Protein AF-A0A2M7PVL2-F1 (afdb_monomer_lite)

Secondary structure (DSSP, 8-state):
---HHHHHHHHHHSPPPHHHHHHHHHHHHH-HHHHHHHHHHHHHHHHHHT--PPPPTTHHHHHHHHHHHHH--HHHHHHHHHHHHHHHHHHHHHHHHHHHHHS---HHHHTT-TT----THHHHTT-

Radius of gyration: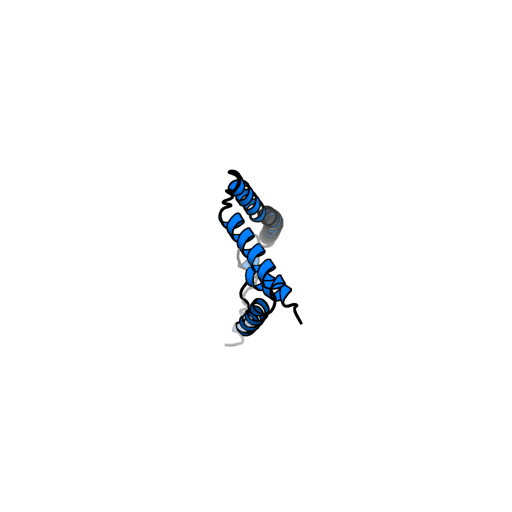 40.02 Å; chains: 1; bounding box: 92×28×89 Å

pLDDT: mean 80.61, std 11.67, range [48.47, 95.19]

Structure (mmCIF, N/CA/C/O backbone):
data_AF-A0A2M7PVL2-F1
#
_entry.id   AF-A0A2M7PVL2-F1
#
loop_
_atom_site.group_PDB
_atom_site.id
_atom_site.type_symbol
_atom_site.label_atom_id
_atom_site.label_alt_id
_atom_site.label_comp_id
_atom_site.label_asym_id
_atom_site.label_entity_id
_atom_site.label_seq_id
_atom_site.pdbx_PDB_ins_code
_atom_site.Cartn_x
_atom_site.Cartn_y
_atom_site.Cartn_z
_atom_site.occupancy
_atom_site.B_iso_or_equiv
_atom_site.auth_seq_id
_atom_site.auth_comp_id
_atom_site.auth_asym_id
_atom_site.auth_atom_id
_atom_site.pdbx_PDB_model_num
ATOM 1 N N . MET A 1 1 ? 4.824 5.075 35.232 1.00 51.47 1 MET A N 1
ATOM 2 C CA . MET A 1 1 ? 3.967 3.982 35.727 1.00 51.47 1 MET A CA 1
ATOM 3 C C . MET A 1 1 ? 2.654 4.177 35.020 1.00 51.47 1 MET A C 1
A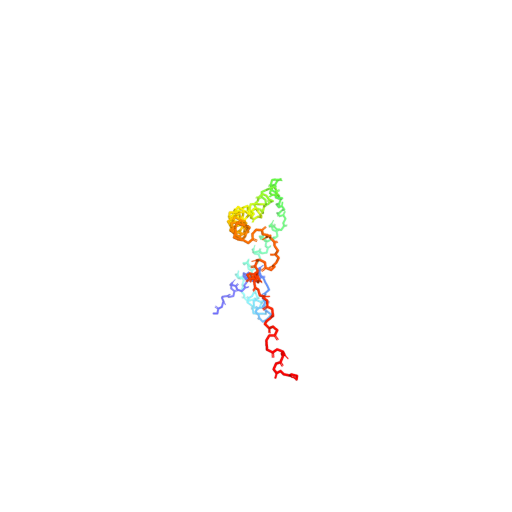TOM 5 O O . MET A 1 1 ? 2.032 5.206 35.261 1.00 51.47 1 MET A O 1
ATOM 9 N N . ASP A 1 2 ? 2.325 3.285 34.093 1.00 60.59 2 ASP A N 1
ATOM 10 C CA . ASP A 1 2 ? 1.064 3.358 33.353 1.00 60.59 2 ASP A CA 1
ATOM 11 C C . ASP A 1 2 ? -0.091 3.302 34.355 1.00 60.59 2 ASP A C 1
ATOM 13 O O . ASP A 1 2 ? -0.037 2.566 35.349 1.00 60.59 2 ASP A O 1
ATOM 17 N N . SER A 1 3 ? -1.115 4.122 34.139 1.00 84.00 3 SER A N 1
ATOM 18 C CA . SER A 1 3 ? -2.305 4.087 34.986 1.00 84.00 3 SER A CA 1
ATOM 19 C C . SER A 1 3 ? -3.015 2.738 34.823 1.00 84.00 3 SER A C 1
ATOM 21 O O . SER A 1 3 ? -3.039 2.169 33.734 1.00 84.00 3 SER A O 1
ATOM 23 N N . ILE A 1 4 ? -3.669 2.228 35.871 1.00 86.06 4 ILE A N 1
ATOM 24 C CA . ILE A 1 4 ? -4.490 1.002 35.778 1.00 86.06 4 ILE A CA 1
ATOM 25 C C . ILE A 1 4 ? -5.550 1.133 34.666 1.00 86.06 4 ILE A C 1
ATOM 27 O O . ILE A 1 4 ? -5.883 0.159 33.992 1.00 86.06 4 ILE A O 1
ATOM 31 N N . LYS A 1 5 ? -6.030 2.357 34.414 1.00 85.75 5 LYS A N 1
ATOM 32 C CA . LYS A 1 5 ? -6.949 2.649 33.310 1.00 85.75 5 LYS A CA 1
ATOM 33 C C . LYS A 1 5 ? -6.295 2.483 31.930 1.00 85.75 5 LYS A C 1
ATOM 35 O O . LYS A 1 5 ? -6.928 1.978 31.011 1.00 85.75 5 LYS A O 1
ATOM 40 N N . GLU A 1 6 ? -5.030 2.868 31.786 1.00 87.81 6 GLU A N 1
ATOM 41 C CA . GLU A 1 6 ? -4.247 2.634 30.563 1.00 87.81 6 GLU A CA 1
ATOM 42 C C . GLU A 1 6 ? -4.020 1.141 30.323 1.00 87.81 6 GLU A C 1
ATOM 44 O O . GLU A 1 6 ? -4.158 0.680 29.192 1.00 87.81 6 GLU A O 1
ATOM 49 N N . LEU A 1 7 ? -3.749 0.374 31.385 1.00 89.19 7 LEU A N 1
ATOM 50 C CA . LEU A 1 7 ? -3.638 -1.084 31.303 1.00 89.19 7 LEU A CA 1
ATOM 51 C C . LEU A 1 7 ? -4.944 -1.731 30.832 1.00 89.19 7 LEU A C 1
ATOM 53 O O . LEU A 1 7 ? -4.902 -2.640 30.002 1.00 89.19 7 LEU A O 1
ATOM 57 N N . LEU A 1 8 ? -6.096 -1.238 31.307 1.00 89.19 8 LEU A N 1
ATOM 58 C CA . LEU A 1 8 ? -7.400 -1.693 30.829 1.00 89.19 8 LEU A CA 1
ATOM 59 C C . LEU A 1 8 ? -7.543 -1.452 29.324 1.00 89.19 8 LEU A C 1
ATOM 61 O O . LEU A 1 8 ? -7.838 -2.398 28.605 1.00 89.19 8 LEU A O 1
ATOM 65 N N . PHE A 1 9 ? -7.288 -0.240 28.823 1.00 89.75 9 PHE A N 1
ATOM 66 C CA . PHE A 1 9 ? -7.397 0.038 27.384 1.00 89.75 9 PHE A CA 1
ATOM 67 C C . PHE A 1 9 ? -6.422 -0.790 26.548 1.00 89.75 9 PHE A C 1
ATOM 69 O O . PHE A 1 9 ? -6.822 -1.402 25.561 1.00 89.75 9 PHE A O 1
ATOM 76 N N . ARG A 1 10 ? -5.169 -0.907 26.993 1.00 90.69 10 ARG A N 1
ATOM 77 C CA . ARG A 1 10 ? -4.155 -1.700 26.294 1.00 90.69 10 ARG A CA 1
ATOM 78 C C . ARG A 1 10 ? -4.528 -3.180 26.193 1.00 90.69 10 ARG A C 1
ATOM 80 O O . ARG A 1 10 ? -4.189 -3.813 25.200 1.00 90.69 10 ARG A O 1
ATOM 87 N N . SER A 1 11 ? -5.271 -3.709 27.170 1.00 89.56 11 SER A N 1
ATOM 88 C CA . SER A 1 11 ? -5.793 -5.083 27.124 1.00 89.56 11 SER A CA 1
ATOM 89 C C . SER A 1 11 ? -6.804 -5.329 25.994 1.00 89.56 11 SER A C 1
ATOM 91 O O . SER A 1 11 ? -7.011 -6.476 25.603 1.00 89.56 11 SER A O 1
ATOM 93 N N . TYR A 1 12 ? -7.419 -4.275 25.440 1.00 87.81 12 TYR A N 1
ATOM 94 C CA . TYR A 1 12 ? -8.304 -4.380 24.275 1.00 87.81 12 TYR A CA 1
ATOM 95 C C . TYR A 1 12 ? -7.555 -4.262 22.942 1.00 87.81 12 TYR A C 1
ATOM 97 O O . TYR A 1 12 ? -8.001 -4.862 21.961 1.00 87.81 12 TYR A O 1
ATOM 105 N N . ASP A 1 13 ? -6.440 -3.527 22.910 1.00 86.56 13 ASP A N 1
ATOM 106 C CA . ASP A 1 13 ? -5.666 -3.255 21.692 1.00 86.56 13 ASP A CA 1
ATOM 107 C C . ASP A 1 13 ? -4.635 -4.350 21.364 1.00 86.56 13 ASP A C 1
ATOM 109 O O . ASP A 1 13 ? -4.212 -4.479 20.214 1.00 86.56 13 ASP A O 1
ATOM 113 N N . GLY A 1 14 ? -4.223 -5.155 22.347 1.00 83.19 14 GLY A N 1
ATOM 114 C CA . GLY A 1 14 ? -3.223 -6.203 22.148 1.00 83.19 14 GLY A CA 1
ATOM 115 C C . GLY A 1 14 ? -2.997 -7.091 23.369 1.00 83.19 14 GLY A C 1
ATOM 116 O O . GLY A 1 14 ? -3.749 -7.064 24.341 1.00 83.19 14 GLY A O 1
ATOM 117 N N . GLU A 1 15 ? -1.946 -7.909 23.310 1.00 83.06 15 GLU A N 1
ATOM 118 C CA . GLU A 1 15 ? -1.571 -8.794 24.414 1.00 83.06 15 GLU A CA 1
ATOM 119 C C . GLU A 1 15 ? -0.895 -8.005 25.546 1.00 83.06 15 GLU A C 1
ATOM 121 O O . GLU A 1 15 ? 0.056 -7.252 25.325 1.00 83.06 15 GLU A O 1
ATOM 126 N N . ILE A 1 16 ? -1.379 -8.197 26.774 1.00 87.94 16 ILE A N 1
ATOM 127 C CA . ILE A 1 16 ? -0.735 -7.713 28.001 1.00 87.94 16 ILE A CA 1
ATOM 128 C C . ILE A 1 16 ? 0.013 -8.860 28.683 1.00 87.94 16 ILE A C 1
ATOM 130 O O . ILE A 1 16 ? -0.361 -10.027 28.552 1.00 87.94 16 ILE A O 1
ATOM 134 N N . SER A 1 17 ? 1.081 -8.548 29.419 1.00 88.81 17 SER A N 1
ATOM 135 C CA . SER A 1 17 ? 1.846 -9.581 30.126 1.00 88.81 17 SER A CA 1
ATOM 136 C C . SER A 1 17 ? 1.027 -10.216 31.259 1.00 88.81 17 SER A C 1
ATOM 138 O O . SER A 1 17 ? 0.151 -9.578 31.843 1.00 88.81 17 SER A O 1
ATOM 140 N N . ALA A 1 18 ? 1.339 -11.464 31.626 1.00 87.06 18 ALA A N 1
ATOM 141 C CA . ALA A 1 18 ? 0.630 -12.173 32.698 1.00 87.06 18 ALA A CA 1
ATOM 142 C C . ALA A 1 18 ? 0.647 -11.404 34.036 1.00 87.06 18 ALA A C 1
ATOM 144 O O . ALA A 1 18 ? -0.367 -11.323 34.721 1.00 87.06 18 ALA A O 1
ATOM 145 N N . SER A 1 19 ? 1.770 -10.758 34.369 1.00 86.31 19 SER A N 1
ATOM 146 C CA . SER A 1 19 ? 1.899 -9.925 35.571 1.00 86.31 19 SER A CA 1
ATOM 147 C C . SER A 1 19 ? 1.016 -8.676 35.553 1.00 86.31 19 SER A C 1
ATOM 149 O O . SER A 1 19 ? 0.538 -8.243 36.599 1.00 86.31 19 SER A O 1
ATOM 151 N N . GLU A 1 20 ? 0.809 -8.076 34.381 1.00 87.25 20 GLU A N 1
ATOM 152 C CA . GLU A 1 20 ? -0.054 -6.901 34.225 1.00 87.25 20 GLU A CA 1
ATOM 153 C C . GLU A 1 20 ? -1.529 -7.290 34.244 1.00 87.25 20 GLU A C 1
ATOM 155 O O . GLU A 1 20 ? -2.342 -6.552 34.796 1.00 87.25 20 GLU A O 1
ATOM 160 N N . ASN A 1 21 ? -1.864 -8.466 33.708 1.00 88.06 21 ASN A N 1
ATOM 161 C CA . ASN A 1 21 ? -3.214 -9.009 33.774 1.00 88.06 21 ASN A CA 1
ATOM 162 C C . ASN A 1 21 ? -3.623 -9.322 35.221 1.00 88.06 21 ASN A C 1
ATOM 164 O O . ASN A 1 21 ? -4.695 -8.909 35.650 1.00 88.06 21 ASN A O 1
ATOM 168 N N . ASP A 1 22 ? -2.736 -9.940 36.007 1.00 89.88 22 ASP A N 1
ATOM 169 C CA . ASP A 1 22 ? -2.967 -10.180 37.438 1.00 89.88 22 ASP A CA 1
ATOM 170 C C . ASP A 1 22 ? -3.166 -8.871 38.220 1.00 89.88 22 ASP A C 1
ATOM 172 O O . ASP A 1 22 ? -3.977 -8.797 39.147 1.00 89.88 22 ASP A O 1
ATOM 176 N N . LEU A 1 23 ? -2.413 -7.822 37.870 1.00 89.56 23 LEU A N 1
ATOM 177 C CA . LEU A 1 23 ? -2.546 -6.501 38.484 1.00 89.56 23 LEU A CA 1
ATOM 178 C C . LEU A 1 23 ? -3.886 -5.858 38.114 1.00 89.56 23 LEU A C 1
ATOM 180 O O . LEU A 1 23 ? -4.586 -5.353 38.994 1.00 89.56 23 LEU A O 1
ATOM 184 N N . LEU A 1 24 ? -4.260 -5.914 36.835 1.00 88.94 24 LEU A N 1
ATOM 185 C CA . LEU A 1 24 ? -5.532 -5.408 36.333 1.00 88.94 24 LEU A CA 1
ATOM 186 C C . LEU A 1 24 ? -6.716 -6.150 36.965 1.00 88.94 24 LEU A C 1
ATOM 188 O O . LEU A 1 24 ? -7.682 -5.512 37.370 1.00 88.94 24 LEU A O 1
ATOM 192 N N . GLU A 1 25 ? -6.639 -7.471 37.119 1.00 89.56 25 GLU A N 1
ATOM 193 C CA . GLU A 1 25 ? -7.700 -8.272 37.731 1.00 89.56 25 GLU A CA 1
ATOM 194 C C . GLU A 1 25 ? -7.881 -7.940 39.217 1.00 89.56 25 GLU A C 1
ATOM 196 O O . GLU A 1 25 ? -9.005 -7.718 39.670 1.00 89.56 25 GLU A O 1
ATOM 201 N N . LYS A 1 26 ? -6.785 -7.790 39.967 1.00 90.38 26 LYS A N 1
ATOM 202 C CA . LYS A 1 26 ? -6.837 -7.322 41.364 1.00 90.38 26 LYS A CA 1
ATOM 203 C C . LYS A 1 26 ? -7.426 -5.916 41.481 1.00 90.38 26 LYS A C 1
ATOM 205 O O . LYS A 1 26 ? -8.178 -5.632 42.416 1.00 90.38 26 LYS A O 1
ATOM 210 N N . ALA A 1 27 ? -7.111 -5.036 40.536 1.00 87.81 27 ALA A N 1
ATOM 211 C CA . ALA A 1 27 ? -7.671 -3.692 40.512 1.00 87.81 27 ALA A CA 1
ATOM 212 C C . ALA A 1 27 ? -9.169 -3.699 40.166 1.00 87.81 27 ALA A C 1
ATOM 214 O O . ALA A 1 27 ? -9.953 -3.030 40.828 1.00 87.81 27 ALA A O 1
ATOM 215 N N . LEU A 1 28 ? -9.592 -4.524 39.206 1.00 89.69 28 LEU A N 1
ATOM 216 C CA . LEU A 1 28 ? -11.002 -4.701 38.840 1.00 89.69 28 LEU A CA 1
ATOM 217 C C . LEU A 1 28 ? -11.846 -5.299 39.973 1.00 89.69 28 LEU A C 1
ATOM 219 O O . LEU A 1 28 ? -13.037 -5.017 40.054 1.00 89.69 28 LEU A O 1
ATOM 223 N N . GLN A 1 29 ? -11.253 -6.117 40.847 1.00 90.50 29 GLN A N 1
ATOM 224 C CA . GLN A 1 29 ? -11.938 -6.665 42.024 1.00 90.50 29 GLN A CA 1
ATOM 225 C C . GLN A 1 29 ? -12.137 -5.637 43.144 1.00 90.50 29 GLN A C 1
ATOM 227 O O . GLN A 1 29 ? -13.047 -5.789 43.957 1.00 90.50 29 GLN A O 1
ATOM 232 N N . SER A 1 30 ? -11.278 -4.619 43.218 1.00 88.75 30 SER A N 1
ATOM 233 C CA . SER A 1 30 ? -11.292 -3.623 44.295 1.00 88.75 30 SER A CA 1
ATOM 234 C C . SER A 1 30 ? -11.957 -2.301 43.903 1.00 88.75 30 SER A C 1
ATOM 236 O O . SER A 1 30 ? -12.434 -1.589 44.786 1.00 88.75 30 SER A O 1
ATOM 238 N N . ASP A 1 31 ? -12.039 -1.989 42.607 1.00 90.44 31 ASP A N 1
ATOM 239 C CA . ASP A 1 31 ? -12.577 -0.730 42.093 1.00 90.44 31 ASP A CA 1
ATOM 240 C C . ASP A 1 31 ? -13.852 -0.934 41.253 1.00 90.44 31 ASP A C 1
ATOM 242 O O . ASP A 1 31 ? -13.826 -1.389 40.106 1.00 90.44 31 ASP A O 1
ATOM 246 N N . VAL A 1 32 ? -14.987 -0.526 41.829 1.00 88.50 32 VAL A N 1
ATOM 247 C CA . VAL A 1 32 ? -16.311 -0.578 41.187 1.00 88.50 32 VAL A CA 1
ATOM 248 C C . VAL A 1 32 ? -16.390 0.340 39.962 1.00 88.50 32 VAL A C 1
ATOM 250 O O . VAL A 1 32 ? -17.066 0.001 38.990 1.00 88.50 32 VAL A O 1
ATOM 253 N N . VAL A 1 33 ? -15.695 1.482 39.969 1.00 88.56 33 VAL A N 1
ATOM 254 C CA . VAL A 1 33 ? -15.688 2.432 38.844 1.00 88.56 33 VAL A CA 1
ATOM 255 C C . VAL A 1 33 ? -14.960 1.815 37.653 1.00 88.56 33 VAL A C 1
ATOM 257 O O . VAL A 1 33 ? -15.446 1.873 36.524 1.00 88.56 33 VAL A O 1
ATOM 260 N N . LEU A 1 34 ? -13.827 1.158 37.904 1.00 88.62 34 LEU A N 1
ATOM 261 C CA . LEU A 1 34 ? -13.062 0.468 36.866 1.00 88.62 34 LEU A CA 1
ATOM 262 C C . LEU A 1 34 ? -13.836 -0.726 36.283 1.00 88.62 34 LEU A C 1
ATOM 264 O O . LEU A 1 34 ? -13.796 -0.968 35.077 1.00 88.62 34 LEU A O 1
ATOM 268 N N . GLN A 1 35 ? -14.584 -1.446 37.122 1.00 90.69 35 GLN A N 1
ATOM 269 C CA . GLN A 1 35 ? -15.450 -2.536 36.680 1.00 90.69 35 GLN A CA 1
ATOM 270 C C . GLN A 1 35 ? -16.599 -2.038 35.790 1.00 90.69 35 GLN A C 1
ATOM 272 O O . GLN A 1 35 ? -16.904 -2.660 34.773 1.00 90.69 35 GLN A O 1
ATOM 277 N N . GLN A 1 36 ? -17.219 -0.909 36.144 1.00 90.25 36 GLN A N 1
ATOM 278 C CA . GLN A 1 36 ? -18.249 -0.273 35.319 1.00 90.25 36 GLN A CA 1
ATOM 279 C C . GLN A 1 36 ? -17.699 0.158 33.957 1.00 90.25 36 GLN A C 1
ATOM 281 O O . GLN A 1 36 ? -18.335 -0.112 32.941 1.00 90.25 36 GLN A O 1
ATOM 286 N N . GLU A 1 37 ? -16.503 0.750 33.923 1.00 89.06 37 GLU A N 1
ATOM 287 C CA . GLU A 1 37 ? -15.840 1.135 32.673 1.00 89.06 37 GLU A CA 1
ATOM 288 C C . GLU A 1 37 ? -15.574 -0.086 31.782 1.00 89.06 37 GLU A C 1
ATOM 290 O O . GLU A 1 37 ? -15.907 -0.077 30.598 1.00 89.06 37 GLU A O 1
ATOM 295 N N . LYS A 1 38 ? -15.039 -1.174 32.353 1.00 91.69 38 LYS A N 1
ATOM 296 C CA . LYS A 1 38 ? -14.828 -2.433 31.624 1.00 91.69 38 LYS A CA 1
ATOM 297 C C . LYS A 1 38 ? -16.132 -2.960 31.024 1.00 91.69 38 LYS A C 1
ATOM 299 O O . LYS A 1 38 ? -16.177 -3.290 29.843 1.00 91.69 38 LYS A O 1
ATOM 304 N N . ASN A 1 39 ? -17.199 -3.001 31.820 1.00 92.94 39 ASN A N 1
ATOM 305 C CA . ASN A 1 39 ? -18.502 -3.469 31.353 1.00 92.94 39 ASN A CA 1
ATOM 306 C C . ASN A 1 39 ? -19.032 -2.600 30.203 1.00 92.94 39 ASN A C 1
ATOM 308 O O . ASN A 1 39 ? -19.544 -3.133 29.222 1.00 92.94 39 ASN A O 1
ATOM 312 N N . HIS A 1 40 ? -18.861 -1.279 30.290 1.00 92.25 40 HIS A N 1
ATOM 313 C CA . HIS A 1 40 ? -19.259 -0.356 29.232 1.00 92.25 40 HIS A CA 1
ATOM 314 C C . HIS A 1 40 ? -18.486 -0.598 27.923 1.00 92.25 40 HIS A C 1
ATOM 316 O O . HIS A 1 40 ? -19.084 -0.654 26.846 1.00 92.25 40 HIS A O 1
ATOM 322 N N . LEU A 1 41 ? -17.167 -0.803 28.003 1.00 91.25 41 LEU A N 1
ATOM 323 C CA . LEU A 1 41 ? -16.334 -1.144 26.845 1.00 91.25 41 LEU A CA 1
ATOM 324 C C . LEU A 1 41 ? -16.743 -2.486 26.223 1.00 91.25 41 LEU A C 1
ATOM 326 O O . LEU A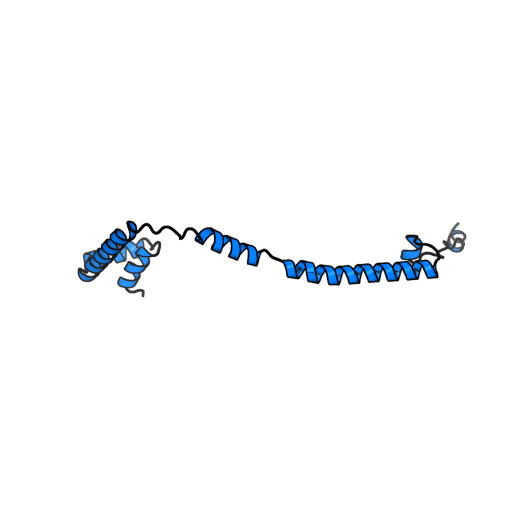 1 41 ? -16.848 -2.597 24.999 1.00 91.25 41 LEU A O 1
ATOM 330 N N . ASP A 1 42 ? -17.027 -3.490 27.052 1.00 92.25 42 ASP A N 1
ATOM 331 C CA . ASP A 1 42 ? -17.485 -4.805 26.599 1.00 92.25 42 ASP A CA 1
ATOM 332 C C . ASP A 1 42 ? -18.851 -4.732 25.901 1.00 92.25 42 ASP A C 1
ATOM 334 O O . ASP A 1 42 ? -19.074 -5.406 24.891 1.00 92.25 42 ASP A O 1
ATOM 338 N N . GLU A 1 43 ? -19.768 -3.901 26.397 1.00 92.25 43 GLU A N 1
ATOM 339 C CA . GLU A 1 43 ? -21.061 -3.649 25.756 1.00 92.25 43 GLU A CA 1
ATOM 340 C C . GLU A 1 43 ? -20.901 -2.976 24.392 1.00 92.25 43 GLU A C 1
ATOM 342 O O . GLU A 1 43 ? -21.466 -3.461 23.408 1.00 92.25 43 GLU A O 1
ATOM 347 N N . MET A 1 44 ? -20.085 -1.922 24.294 1.00 88.88 44 MET A N 1
ATOM 348 C CA . MET A 1 44 ? -19.800 -1.270 23.011 1.00 88.88 44 MET A CA 1
ATOM 349 C C . MET A 1 44 ? -19.169 -2.241 22.013 1.00 88.88 44 MET A C 1
ATOM 351 O O . MET A 1 44 ? -19.564 -2.281 20.847 1.00 88.88 44 MET A O 1
ATOM 355 N N . ARG A 1 45 ? -18.232 -3.084 22.461 1.00 88.38 45 ARG A N 1
ATOM 356 C CA . ARG A 1 45 ? -17.599 -4.089 21.601 1.00 88.38 45 ARG A CA 1
ATOM 357 C C . ARG A 1 45 ? -18.607 -5.105 21.073 1.00 88.38 45 ARG A C 1
ATOM 359 O O . ARG A 1 45 ? -18.541 -5.451 19.899 1.00 88.38 45 ARG A O 1
ATOM 366 N N . LYS A 1 46 ? -19.558 -5.551 21.899 1.00 88.62 46 LYS A N 1
ATOM 367 C CA . LYS A 1 46 ? -20.652 -6.445 21.471 1.00 88.62 46 LYS A CA 1
ATOM 368 C C . LYS A 1 46 ? -21.603 -5.775 20.480 1.00 88.62 46 LYS A C 1
ATOM 370 O O . LYS A 1 46 ? -22.101 -6.425 19.566 1.00 88.62 46 LYS A O 1
ATOM 375 N N . GLN A 1 47 ? -21.874 -4.484 20.650 1.00 87.38 47 GLN A N 1
ATOM 376 C CA . GLN A 1 47 ? -22.698 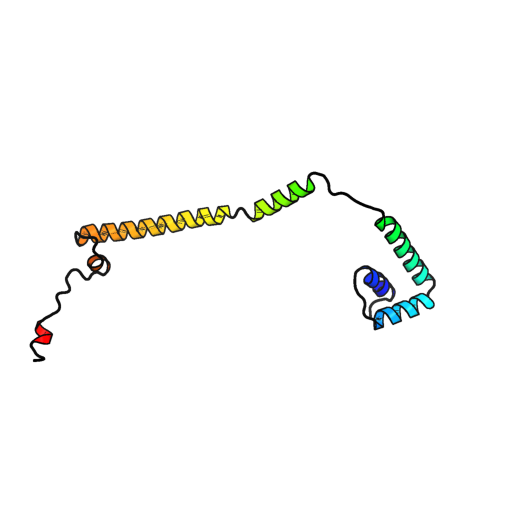-3.734 19.701 1.00 87.38 47 GLN A CA 1
ATOM 377 C C . GLN A 1 47 ? -21.994 -3.602 18.345 1.00 87.38 47 GLN A C 1
ATOM 379 O O . GLN A 1 47 ? -22.609 -3.834 17.305 1.00 87.38 47 GLN A O 1
ATOM 384 N N . LEU A 1 48 ? -20.693 -3.306 18.358 1.00 85.50 48 LEU A N 1
ATOM 385 C CA . LEU A 1 48 ? -19.872 -3.178 17.156 1.00 85.50 48 LEU A CA 1
ATOM 386 C C . LEU A 1 48 ? -19.528 -4.525 16.509 1.00 85.50 48 LEU A C 1
ATOM 388 O O . LEU A 1 48 ? -19.347 -4.572 15.299 1.00 85.50 48 LEU A O 1
ATOM 392 N N . SER A 1 49 ? -19.475 -5.634 17.253 1.00 82.31 49 SER A N 1
ATOM 393 C CA . SER A 1 49 ? -19.179 -6.953 16.668 1.00 82.31 49 SER A CA 1
ATOM 394 C C . SER A 1 49 ? -20.256 -7.423 15.693 1.00 82.31 49 SER A C 1
ATOM 396 O O . SER A 1 49 ? -19.972 -8.215 14.802 1.00 82.31 49 SER A O 1
ATOM 398 N N . ASN A 1 50 ? -21.483 -6.924 15.849 1.00 74.31 50 ASN A N 1
ATOM 399 C CA . ASN A 1 50 ? -22.594 -7.200 14.939 1.00 74.31 50 ASN A CA 1
ATOM 400 C C . ASN A 1 50 ? -22.643 -6.223 13.754 1.00 74.31 50 ASN A C 1
ATOM 402 O O . ASN A 1 50 ? -23.500 -6.350 12.880 1.00 74.31 50 ASN A O 1
ATOM 406 N N . TYR A 1 51 ? -21.750 -5.233 13.723 1.00 76.00 51 TYR A N 1
ATOM 407 C CA . TYR A 1 51 ? -21.663 -4.259 12.651 1.00 76.00 51 TYR A CA 1
ATOM 408 C C . TYR A 1 51 ? -20.804 -4.823 11.518 1.00 76.00 51 TYR A C 1
ATOM 410 O O . TYR A 1 51 ? -19.578 -4.724 11.514 1.00 76.00 51 TYR A O 1
ATOM 418 N N . GLN A 1 52 ? -21.467 -5.452 10.551 1.00 67.00 52 GLN A N 1
ATOM 419 C CA . GLN A 1 52 ? -20.827 -6.005 9.365 1.00 67.00 52 GLN A CA 1
ATOM 420 C C . GLN A 1 52 ? -20.879 -4.959 8.247 1.00 67.00 52 GLN A C 1
ATOM 422 O O . GLN A 1 52 ? -21.899 -4.789 7.583 1.00 67.00 52 GLN A O 1
ATOM 427 N N . THR A 1 53 ? -19.799 -4.195 8.079 1.00 71.56 53 THR A N 1
ATOM 428 C CA . THR A 1 53 ? -19.673 -3.266 6.949 1.00 71.56 53 THR A CA 1
ATOM 429 C C . THR A 1 53 ? -19.111 -3.987 5.745 1.00 71.56 53 THR A C 1
ATOM 431 O O . THR A 1 53 ? -17.962 -4.429 5.776 1.00 71.56 53 THR A O 1
ATOM 434 N N . ASP A 1 54 ? -19.883 -4.023 4.668 1.00 79.75 54 ASP A N 1
ATOM 435 C CA . ASP A 1 54 ? -19.347 -4.353 3.358 1.00 79.75 54 ASP A CA 1
ATOM 436 C C . ASP A 1 54 ? -18.586 -3.160 2.778 1.00 79.75 54 ASP A C 1
ATOM 438 O O . ASP A 1 54 ? -18.963 -1.993 2.933 1.00 79.75 54 ASP A O 1
ATOM 442 N N . PHE A 1 55 ? -17.491 -3.460 2.084 1.00 84.00 55 PHE A N 1
ATOM 443 C CA . PHE A 1 55 ? -16.826 -2.464 1.260 1.00 84.00 55 PHE A CA 1
ATOM 444 C C . PHE A 1 55 ? -17.751 -2.037 0.118 1.00 84.00 55 PHE A C 1
ATOM 446 O O . PHE A 1 55 ? -18.556 -2.822 -0.385 1.00 84.00 55 PHE A O 1
ATOM 453 N N . SER A 1 56 ? -17.615 -0.787 -0.333 1.00 83.31 56 SER A N 1
ATOM 454 C CA . SER A 1 56 ? -18.330 -0.356 -1.532 1.00 83.31 56 SER A CA 1
ATOM 455 C C . SER A 1 56 ? -17.926 -1.223 -2.725 1.00 83.31 56 SER A C 1
ATOM 457 O O . SER A 1 56 ? -16.778 -1.661 -2.829 1.00 83.31 56 SER A O 1
ATOM 459 N N . THR A 1 57 ? -18.852 -1.439 -3.659 1.00 82.38 57 THR A N 1
ATOM 460 C CA . THR A 1 57 ? -18.631 -2.266 -4.859 1.00 82.38 57 THR A CA 1
ATOM 461 C C . THR A 1 57 ? -17.392 -1.834 -5.661 1.00 82.38 57 THR A C 1
ATOM 463 O O . THR A 1 57 ? -16.735 -2.659 -6.288 1.00 82.38 57 THR A O 1
ATOM 466 N N . ASP A 1 58 ? -17.017 -0.554 -5.576 1.00 87.19 58 ASP A N 1
ATOM 467 C CA . ASP A 1 58 ? -15.860 0.032 -6.262 1.00 87.19 58 ASP A CA 1
ATOM 468 C C . ASP A 1 58 ? -14.546 0.003 -5.470 1.00 87.19 58 ASP A C 1
ATOM 470 O O . ASP A 1 58 ? -13.513 0.452 -5.977 1.00 87.19 58 ASP A O 1
ATOM 474 N N . PHE A 1 59 ? -14.542 -0.484 -4.230 1.00 88.31 59 PHE A N 1
ATOM 475 C CA . PHE A 1 59 ? -13.343 -0.506 -3.395 1.00 88.31 59 PHE A CA 1
ATOM 476 C C . PHE A 1 59 ? -12.200 -1.267 -4.073 1.00 88.31 59 PHE A C 1
ATOM 478 O O . PHE A 1 59 ? -11.097 -0.734 -4.203 1.00 88.31 59 PHE A O 1
ATOM 485 N N . SER A 1 60 ? -12.486 -2.455 -4.608 1.00 86.19 60 SER A N 1
ATOM 486 C CA . SER A 1 60 ? -11.504 -3.276 -5.324 1.00 86.19 60 SER A CA 1
ATOM 487 C C . SER A 1 60 ? -10.911 -2.543 -6.529 1.00 86.19 60 SER A C 1
ATOM 489 O O . SER A 1 60 ? -9.694 -2.523 -6.704 1.00 86.19 60 SER A O 1
ATOM 491 N N . ASN A 1 61 ? -11.744 -1.844 -7.305 1.00 85.62 61 ASN A N 1
ATOM 492 C CA . ASN A 1 61 ? -11.297 -1.059 -8.459 1.00 85.62 61 ASN A CA 1
ATOM 493 C C . ASN A 1 61 ? -10.382 0.105 -8.038 1.00 85.62 61 ASN A C 1
ATOM 495 O O . ASN A 1 61 ? -9.368 0.391 -8.682 1.00 85.62 61 ASN A O 1
ATOM 499 N N . ARG A 1 62 ? -10.697 0.770 -6.921 1.00 88.00 62 ARG A N 1
ATOM 500 C CA . ARG A 1 62 ? -9.871 1.854 -6.361 1.00 88.00 62 ARG A CA 1
ATOM 501 C C . ARG A 1 62 ? -8.536 1.344 -5.822 1.00 88.00 62 ARG A C 1
ATOM 503 O O . ARG A 1 62 ? -7.529 2.025 -5.986 1.00 88.00 62 ARG A O 1
ATOM 510 N N . VAL A 1 63 ? -8.508 0.159 -5.217 1.00 88.00 63 VAL A N 1
ATOM 511 C CA . VAL A 1 63 ? -7.269 -0.463 -4.726 1.00 88.00 63 VAL A CA 1
ATOM 512 C C . VAL A 1 63 ? -6.375 -0.872 -5.895 1.00 88.00 63 VAL A C 1
ATOM 514 O O . VAL A 1 63 ? -5.218 -0.459 -5.937 1.00 88.00 63 VAL A O 1
ATOM 517 N N . ILE A 1 64 ? -6.920 -1.594 -6.879 1.00 85.75 64 ILE A N 1
ATOM 518 C CA . ILE A 1 64 ? -6.173 -2.042 -8.064 1.00 85.75 64 ILE A CA 1
ATOM 519 C C . ILE A 1 64 ? -5.609 -0.845 -8.829 1.00 85.75 64 ILE A C 1
ATOM 521 O O . ILE A 1 64 ? -4.412 -0.795 -9.089 1.00 85.75 64 ILE A O 1
ATOM 525 N N . SER A 1 65 ? -6.429 0.173 -9.110 1.00 83.38 65 SER A N 1
ATOM 526 C CA . SER A 1 65 ? -5.959 1.368 -9.826 1.00 83.38 65 SER A CA 1
ATOM 527 C C . SER A 1 65 ? -4.870 2.141 -9.077 1.00 83.38 65 SER A C 1
ATOM 529 O O . SER A 1 65 ? -4.035 2.794 -9.706 1.00 83.38 65 SER A O 1
ATOM 531 N N . LYS A 1 66 ? -4.852 2.083 -7.739 1.00 80.69 66 LYS A N 1
ATOM 532 C CA . LYS A 1 66 ? -3.797 2.699 -6.932 1.00 80.69 66 LYS A CA 1
ATOM 533 C C . LYS A 1 66 ? -2.505 1.886 -6.987 1.00 80.69 66 LYS A C 1
ATOM 535 O O . LYS A 1 66 ? -1.449 2.492 -7.120 1.00 80.69 66 LYS A O 1
ATOM 540 N N . ILE A 1 67 ? -2.585 0.555 -6.949 1.00 80.81 67 ILE A N 1
ATOM 541 C CA . ILE A 1 67 ? -1.430 -0.347 -7.106 1.00 80.81 67 ILE A CA 1
ATOM 542 C C . ILE A 1 67 ? -0.822 -0.207 -8.508 1.00 80.81 67 ILE A C 1
ATOM 544 O O . ILE A 1 67 ? 0.387 -0.024 -8.623 1.00 80.81 67 ILE A O 1
ATOM 548 N N . ASP A 1 68 ? -1.651 -0.174 -9.554 1.00 75.31 68 ASP A N 1
ATOM 549 C CA . ASP A 1 68 ? -1.207 -0.020 -10.947 1.00 75.31 68 ASP A CA 1
ATOM 550 C C . ASP A 1 68 ? -0.448 1.290 -11.200 1.00 75.31 68 ASP A C 1
ATOM 552 O O . ASP A 1 68 ? 0.473 1.351 -12.015 1.00 75.31 68 ASP A O 1
ATOM 556 N N . ARG A 1 69 ? -0.797 2.370 -10.489 1.00 67.38 69 ARG A N 1
ATOM 557 C CA . ARG A 1 69 ? -0.040 3.629 -10.572 1.00 67.38 69 ARG A CA 1
ATOM 558 C C . ARG A 1 69 ? 1.360 3.523 -9.976 1.00 67.38 69 ARG A C 1
ATOM 560 O O . ARG A 1 69 ? 2.239 4.242 -10.431 1.00 67.38 69 ARG A O 1
ATOM 567 N N . PHE A 1 70 ? 1.571 2.664 -8.982 1.00 60.91 70 PHE A N 1
ATOM 568 C CA . PHE A 1 70 ? 2.895 2.444 -8.395 1.00 60.91 70 PHE A CA 1
ATOM 569 C C . PHE A 1 70 ? 3.758 1.491 -9.229 1.00 60.91 70 PHE A C 1
ATOM 571 O O . PHE A 1 70 ? 4.981 1.564 -9.152 1.00 60.91 70 PHE A O 1
ATOM 578 N N . THR A 1 71 ? 3.149 0.620 -10.036 1.00 61.53 71 THR A N 1
ATOM 579 C CA . THR A 1 71 ? 3.864 -0.343 -10.889 1.00 61.53 71 THR A CA 1
ATOM 580 C C . THR A 1 71 ? 4.170 0.183 -12.288 1.00 61.53 71 THR A C 1
ATOM 582 O O . THR A 1 71 ? 5.034 -0.383 -12.960 1.00 61.53 71 THR A O 1
ATOM 585 N N . LYS A 1 72 ? 3.539 1.280 -12.732 1.00 60.75 72 LYS A N 1
ATOM 586 C CA . LYS A 1 72 ? 3.925 1.986 -13.964 1.00 60.75 72 LYS A CA 1
ATOM 587 C C . LYS A 1 72 ? 5.267 2.698 -13.800 1.00 60.75 72 LYS A C 1
ATOM 589 O O . LYS A 1 72 ? 5.362 3.898 -13.572 1.00 60.75 72 LYS A O 1
ATOM 594 N N . GLN A 1 73 ? 6.315 1.909 -13.968 1.00 59.34 73 GLN A N 1
ATOM 595 C CA . GLN A 1 73 ? 7.7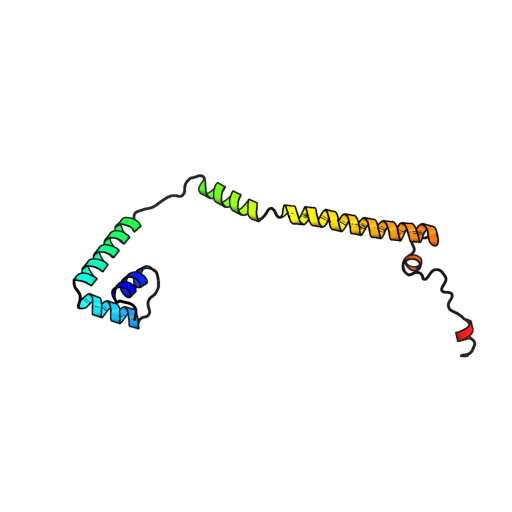26 2.272 -14.021 1.00 59.34 73 GLN A CA 1
ATOM 596 C C . GLN A 1 73 ? 8.114 2.892 -15.386 1.00 59.34 73 GLN A C 1
ATOM 598 O O . GLN A 1 73 ? 9.216 2.665 -15.888 1.00 59.34 73 GLN A O 1
ATOM 603 N N . ASP A 1 74 ? 7.205 3.641 -16.020 1.00 63.09 74 ASP A N 1
ATOM 604 C CA . ASP A 1 74 ? 7.371 4.141 -17.395 1.00 63.09 74 ASP A CA 1
ATOM 605 C C . ASP A 1 74 ? 8.541 5.143 -17.517 1.00 63.09 74 ASP A C 1
ATOM 607 O O . ASP A 1 74 ? 9.234 5.177 -18.539 1.00 63.09 74 ASP A O 1
ATOM 611 N N . ASP A 1 75 ? 8.849 5.876 -16.443 1.00 65.56 75 ASP A N 1
ATOM 612 C CA . ASP A 1 75 ? 9.943 6.857 -16.416 1.00 65.56 75 ASP A CA 1
ATOM 613 C C . ASP A 1 75 ? 11.331 6.209 -16.555 1.00 65.56 75 ASP A C 1
ATOM 615 O O . ASP A 1 75 ? 12.218 6.756 -17.218 1.00 65.56 75 ASP A O 1
ATOM 619 N N . PHE A 1 76 ? 11.528 5.009 -15.995 1.00 70.81 76 PHE A N 1
ATOM 620 C CA . PHE A 1 76 ? 12.816 4.314 -16.074 1.00 70.81 76 PHE A CA 1
ATOM 621 C C . PHE A 1 76 ? 13.111 3.843 -17.500 1.00 70.81 76 PHE A C 1
ATOM 623 O O . PHE A 1 76 ? 14.227 4.002 -17.994 1.00 70.81 76 PHE A O 1
ATOM 630 N N . VAL A 1 77 ? 12.100 3.316 -18.196 1.00 75.62 77 VAL A N 1
ATOM 631 C CA . VAL A 1 77 ? 12.240 2.843 -19.580 1.00 75.62 77 VAL A CA 1
ATOM 632 C C . VAL A 1 77 ? 12.550 4.006 -20.525 1.00 75.62 77 VAL A C 1
ATOM 634 O O . VAL A 1 77 ? 13.342 3.849 -21.456 1.00 75.62 77 VAL A O 1
ATOM 637 N N . MET A 1 78 ? 11.966 5.182 -20.290 1.00 73.12 78 MET A N 1
ATOM 638 C CA . MET A 1 78 ? 12.200 6.364 -21.121 1.00 73.12 78 MET A CA 1
ATOM 639 C C . MET A 1 78 ? 13.613 6.939 -20.932 1.00 73.12 78 MET A C 1
ATOM 641 O O . MET A 1 78 ? 14.298 7.208 -21.921 1.00 73.12 78 MET A O 1
ATOM 645 N N . LEU A 1 79 ? 14.086 7.046 -19.686 1.00 75.56 79 LEU A N 1
ATOM 646 C CA . LEU A 1 79 ? 15.460 7.461 -19.373 1.00 75.56 79 LEU A CA 1
ATOM 647 C C . LEU A 1 79 ? 16.491 6.451 -19.892 1.00 75.56 79 LEU A C 1
ATOM 649 O O . LEU A 1 79 ? 17.489 6.835 -20.506 1.00 75.56 79 LEU A O 1
ATOM 653 N N . PHE A 1 80 ? 16.222 5.155 -19.722 1.00 82.00 80 PHE A N 1
ATOM 654 C CA . PHE A 1 80 ? 17.085 4.089 -20.222 1.00 82.00 80 PHE A CA 1
ATOM 655 C C . PHE A 1 80 ? 17.211 4.123 -21.748 1.00 82.00 80 PHE A C 1
ATOM 657 O O . PHE A 1 80 ? 18.318 4.007 -22.267 1.00 82.00 80 PHE A O 1
ATOM 664 N N . LYS A 1 81 ? 16.111 4.350 -22.479 1.00 84.88 81 LYS A N 1
ATOM 665 C CA . LYS A 1 81 ? 16.142 4.486 -23.945 1.00 84.88 81 LYS A CA 1
ATOM 666 C C . LYS A 1 81 ? 17.057 5.620 -24.403 1.00 84.88 81 LYS A C 1
ATOM 668 O O . LYS A 1 81 ? 17.818 5.417 -25.343 1.00 84.88 81 LYS A O 1
ATOM 673 N N . ALA A 1 82 ? 17.013 6.781 -23.749 1.00 81.81 82 ALA A N 1
ATOM 674 C CA . ALA A 1 82 ? 17.866 7.915 -24.109 1.00 81.81 82 ALA A CA 1
ATOM 675 C C . ALA A 1 82 ? 19.361 7.601 -23.908 1.00 81.81 82 ALA A C 1
ATOM 677 O O . ALA A 1 82 ? 20.180 7.877 -24.786 1.00 81.81 82 ALA A O 1
ATOM 678 N N . ILE A 1 83 ? 19.708 6.960 -22.788 1.00 86.44 83 ILE A N 1
ATOM 679 C CA . ILE A 1 83 ? 21.089 6.570 -22.469 1.00 86.44 83 ILE A CA 1
ATOM 680 C C . ILE A 1 83 ? 21.575 5.459 -23.412 1.00 86.44 83 ILE A C 1
ATOM 682 O O . ILE A 1 83 ? 22.669 5.551 -23.970 1.00 86.44 83 ILE A O 1
ATOM 686 N N . ALA A 1 84 ? 20.750 4.438 -23.648 1.00 90.56 84 ALA A N 1
ATOM 687 C CA . ALA A 1 84 ? 21.074 3.334 -24.546 1.00 90.56 84 ALA A CA 1
ATOM 688 C C . ALA A 1 84 ? 21.295 3.816 -25.989 1.00 90.56 84 ALA A C 1
ATOM 690 O O . ALA A 1 84 ? 22.246 3.381 -26.636 1.00 90.56 84 ALA A O 1
ATOM 691 N N . LEU A 1 85 ? 20.476 4.757 -26.479 1.00 92.12 85 LEU A N 1
ATOM 692 C CA . LEU A 1 85 ? 20.632 5.335 -27.817 1.00 92.12 85 LEU A CA 1
ATOM 693 C C . LEU A 1 85 ? 21.978 6.060 -27.970 1.00 92.12 85 LEU A C 1
ATOM 695 O O . LEU A 1 85 ? 22.644 5.916 -28.993 1.00 92.12 85 LEU A O 1
ATOM 699 N N . SER A 1 86 ? 22.399 6.800 -26.940 1.00 92.31 86 SER A N 1
ATOM 700 C CA . SER A 1 86 ? 23.703 7.471 -26.922 1.00 92.31 86 SER A CA 1
ATOM 701 C C . SER A 1 86 ? 24.862 6.469 -26.953 1.00 92.31 86 SER A C 1
ATOM 703 O O . SER A 1 8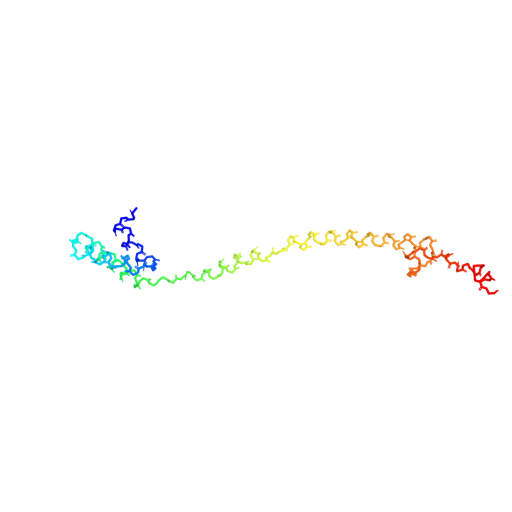6 ? 25.798 6.647 -27.732 1.00 92.31 86 SER A O 1
ATOM 705 N N . GLY A 1 87 ? 24.772 5.380 -26.181 1.00 91.88 87 GLY A N 1
ATOM 706 C CA . GLY A 1 87 ? 25.774 4.312 -26.192 1.00 91.88 87 GLY A CA 1
ATOM 707 C C . GLY A 1 87 ? 25.894 3.624 -27.555 1.00 91.88 87 GLY A C 1
ATOM 708 O O . GLY A 1 87 ? 26.998 3.459 -28.071 1.00 91.88 87 GLY A O 1
ATOM 709 N N . VAL A 1 88 ? 24.762 3.292 -28.184 1.00 95.19 88 VAL A N 1
ATOM 710 C CA . VAL A 1 88 ? 24.739 2.705 -29.535 1.00 95.19 88 VAL A CA 1
ATOM 711 C C . VAL A 1 88 ? 25.358 3.660 -30.558 1.00 95.19 88 VAL A C 1
ATOM 713 O O . VAL A 1 88 ? 26.164 3.230 -31.380 1.00 95.19 88 VAL A O 1
ATOM 716 N N . ALA A 1 89 ? 25.040 4.956 -30.490 1.00 94.94 89 ALA A N 1
ATOM 717 C CA . ALA A 1 89 ? 25.613 5.954 -31.389 1.00 94.94 89 ALA A CA 1
ATOM 718 C C . ALA A 1 89 ? 27.140 6.059 -31.248 1.00 94.94 89 ALA A C 1
ATOM 720 O O . ALA A 1 89 ? 27.839 6.121 -32.258 1.00 94.94 89 ALA A O 1
ATOM 721 N N . ALA A 1 90 ? 27.667 6.021 -30.021 1.00 94.88 90 ALA A N 1
ATOM 722 C CA . ALA A 1 90 ? 29.108 6.041 -29.778 1.00 94.88 90 ALA A CA 1
ATOM 723 C C . ALA A 1 90 ? 29.809 4.810 -30.376 1.00 94.88 90 ALA A C 1
ATOM 725 O O . ALA A 1 90 ? 30.821 4.957 -31.057 1.00 94.88 90 ALA A O 1
ATOM 726 N N . ILE A 1 91 ? 29.241 3.613 -30.190 1.00 92.19 91 ILE A N 1
ATOM 727 C CA . ILE A 1 91 ? 29.773 2.372 -30.776 1.00 92.19 91 ILE A CA 1
ATOM 728 C C . ILE A 1 91 ? 29.790 2.466 -32.305 1.00 92.19 91 ILE A C 1
ATOM 730 O O . ILE A 1 91 ? 30.805 2.165 -32.927 1.00 92.19 91 ILE A O 1
ATOM 734 N N . LEU A 1 92 ? 28.696 2.927 -32.917 1.00 93.62 92 LEU A N 1
ATOM 735 C CA . LEU A 1 92 ? 28.621 3.099 -34.369 1.00 93.62 92 LEU A CA 1
ATOM 736 C C . LEU A 1 92 ? 29.659 4.098 -34.889 1.00 93.62 92 LEU A C 1
ATOM 738 O O . LEU A 1 92 ? 30.267 3.848 -35.924 1.00 93.62 92 LEU A O 1
ATOM 742 N N . LEU A 1 93 ? 29.892 5.199 -34.173 1.00 93.88 93 LEU A N 1
ATOM 743 C CA . LEU A 1 93 ? 30.876 6.215 -34.555 1.00 93.88 93 LEU A CA 1
ATOM 744 C C . LEU A 1 93 ? 32.308 5.658 -34.485 1.00 93.88 93 LEU A C 1
ATOM 746 O O . LEU A 1 93 ? 33.104 5.879 -35.398 1.00 93.88 93 LEU A O 1
ATOM 750 N N . ILE A 1 94 ? 32.615 4.872 -33.451 1.00 89.94 94 ILE A N 1
ATOM 751 C CA . ILE A 1 94 ? 33.904 4.178 -33.319 1.00 89.94 94 ILE A CA 1
ATOM 752 C C . ILE A 1 94 ? 34.101 3.194 -34.476 1.00 89.94 94 ILE A C 1
ATOM 754 O O . ILE A 1 94 ? 35.124 3.252 -35.154 1.00 89.94 94 ILE A O 1
ATOM 758 N N . LEU A 1 95 ? 33.109 2.344 -34.757 1.00 88.94 95 LEU A N 1
ATOM 759 C CA . LEU A 1 95 ? 33.174 1.387 -35.867 1.00 88.94 95 LEU A CA 1
ATOM 760 C C . LEU A 1 95 ? 33.343 2.089 -37.216 1.00 88.94 95 LEU A C 1
ATOM 762 O O . LEU A 1 95 ? 34.131 1.648 -38.048 1.00 88.94 95 LEU A O 1
ATOM 766 N N . LEU A 1 96 ? 32.639 3.203 -37.421 1.00 91.12 96 LEU A N 1
ATOM 767 C CA . LEU A 1 96 ? 32.756 4.005 -38.632 1.00 91.12 96 LEU A CA 1
ATOM 768 C C . LEU A 1 96 ? 34.173 4.569 -38.783 1.00 91.12 96 LEU A C 1
ATOM 770 O O . LEU A 1 96 ? 34.752 4.486 -39.861 1.00 91.12 96 LEU A O 1
ATOM 774 N N . THR A 1 97 ? 34.751 5.082 -37.696 1.00 87.94 97 THR A N 1
ATOM 775 C CA . THR A 1 97 ? 36.126 5.601 -37.680 1.00 87.94 97 THR A CA 1
ATOM 776 C C . THR A 1 97 ? 37.129 4.509 -38.050 1.00 87.94 97 THR A C 1
ATOM 778 O O . THR A 1 97 ? 37.924 4.707 -38.963 1.00 87.94 97 THR A O 1
ATOM 781 N N . ILE A 1 98 ? 37.037 3.335 -37.417 1.00 85.81 98 ILE A N 1
ATOM 782 C CA . ILE A 1 98 ? 37.915 2.186 -37.693 1.00 85.81 98 ILE A CA 1
ATOM 783 C C . ILE A 1 98 ? 37.789 1.746 -39.152 1.00 85.81 98 ILE A C 1
ATOM 785 O O . ILE A 1 98 ? 38.794 1.541 -39.825 1.00 85.81 98 ILE A O 1
ATOM 789 N N . TYR A 1 99 ? 36.566 1.667 -39.678 1.00 86.81 99 TYR A N 1
ATOM 790 C CA . TYR A 1 99 ? 36.346 1.297 -41.073 1.00 86.81 99 TYR A CA 1
ATOM 791 C C . TYR A 1 99 ? 37.017 2.268 -42.054 1.00 86.81 99 TYR A C 1
ATOM 793 O O . TYR A 1 99 ? 37.614 1.827 -43.034 1.00 86.81 99 TYR A O 1
ATOM 801 N N . PHE A 1 100 ? 36.954 3.578 -41.792 1.00 86.56 100 PHE A N 1
ATOM 802 C CA . PHE A 1 100 ? 37.606 4.578 -42.641 1.00 86.56 100 PHE A CA 1
ATOM 803 C C . PHE A 1 100 ? 39.135 4.591 -42.510 1.00 86.56 100 PHE A C 1
ATOM 805 O O . PHE A 1 100 ? 39.805 4.938 -43.480 1.00 86.56 100 PHE A O 1
ATOM 812 N N . THR A 1 101 ? 39.689 4.239 -41.347 1.00 82.12 101 THR A N 1
ATOM 813 C CA . THR A 1 101 ? 41.144 4.207 -41.124 1.00 82.12 101 THR A CA 1
ATOM 814 C C . THR A 1 101 ? 41.784 2.916 -41.635 1.00 82.12 101 THR A C 1
ATOM 816 O O . THR A 1 101 ? 42.755 2.981 -42.384 1.00 82.12 101 THR A O 1
ATOM 819 N N . ASP A 1 102 ? 41.215 1.760 -41.291 1.00 79.44 102 ASP A N 1
ATOM 820 C CA . ASP A 1 102 ? 41.832 0.446 -41.515 1.00 79.44 102 ASP A CA 1
ATOM 821 C C . ASP A 1 102 ? 41.194 -0.345 -42.669 1.00 79.44 102 ASP A C 1
ATOM 823 O O . ASP A 1 102 ? 41.685 -1.408 -43.051 1.00 79.44 102 ASP A O 1
ATOM 827 N N . GLY A 1 103 ? 40.073 0.127 -43.228 1.00 78.00 103 GLY A N 1
ATOM 828 C CA . GLY A 1 103 ? 39.384 -0.511 -44.357 1.00 78.00 103 GLY A CA 1
ATOM 829 C C . GLY A 1 103 ? 38.708 -1.852 -44.034 1.00 78.00 103 GLY A C 1
ATOM 830 O O . GLY A 1 103 ? 38.118 -2.468 -44.923 1.00 78.00 103 GLY A O 1
ATOM 831 N N . SER A 1 104 ? 38.765 -2.319 -42.782 1.00 77.88 104 SER A N 1
ATOM 832 C CA . SER A 1 104 ? 38.136 -3.562 -42.331 1.00 77.88 104 SER A CA 1
ATOM 833 C C . SER A 1 104 ? 37.579 -3.440 -40.910 1.00 77.88 104 SER A C 1
ATOM 835 O O . SER A 1 104 ? 38.088 -2.688 -40.087 1.00 77.88 104 SER A O 1
ATOM 837 N N . LEU A 1 105 ? 36.520 -4.200 -40.622 1.00 74.88 105 LEU A N 1
ATOM 838 C CA . LEU A 1 105 ? 35.923 -4.324 -39.285 1.00 74.88 105 LEU A CA 1
ATOM 839 C C . LEU A 1 105 ? 36.342 -5.648 -38.626 1.00 74.88 105 LEU A C 1
ATOM 841 O O . LEU A 1 105 ? 35.512 -6.383 -38.092 1.00 74.88 105 LEU A O 1
ATOM 845 N N . GLY A 1 106 ? 37.624 -5.999 -38.735 1.00 78.06 106 GLY A N 1
ATOM 846 C CA . GLY A 1 106 ? 38.187 -7.144 -38.023 1.00 78.06 106 GLY A CA 1
ATOM 847 C C . GLY A 1 106 ? 38.362 -6.840 -36.534 1.00 78.06 106 GLY A C 1
ATOM 848 O O . GLY A 1 106 ? 38.561 -5.687 -36.152 1.00 78.06 106 GLY A O 1
ATOM 849 N N . LEU A 1 107 ? 38.336 -7.873 -35.685 1.00 72.12 107 LEU A N 1
ATOM 850 C CA . LEU A 1 107 ? 38.694 -7.715 -34.268 1.00 72.12 107 LEU A CA 1
ATOM 851 C C . LEU A 1 107 ? 40.112 -7.147 -34.123 1.00 72.12 107 LEU A C 1
ATOM 853 O O . LEU A 1 107 ? 40.341 -6.301 -33.267 1.00 72.12 107 LEU A O 1
ATOM 857 N N . ASP A 1 108 ? 41.021 -7.521 -35.022 1.00 73.50 108 ASP A N 1
ATOM 858 C CA . ASP A 1 108 ? 42.386 -6.994 -35.054 1.00 73.50 108 ASP A CA 1
ATOM 859 C C . ASP A 1 108 ? 42.424 -5.474 -35.273 1.00 73.50 108 ASP A C 1
ATOM 861 O O . ASP A 1 108 ? 43.214 -4.789 -34.634 1.00 73.50 108 ASP A O 1
ATOM 865 N N . ALA A 1 109 ? 41.525 -4.921 -36.096 1.00 70.50 109 ALA A N 1
ATOM 866 C CA . ALA A 1 109 ? 41.388 -3.474 -36.288 1.00 70.50 109 ALA A CA 1
ATOM 867 C C . ALA A 1 109 ? 40.759 -2.794 -35.059 1.00 70.50 109 ALA A C 1
ATOM 869 O O . ALA A 1 109 ? 41.193 -1.729 -34.632 1.00 70.50 109 ALA A O 1
ATOM 870 N N . LEU A 1 110 ? 39.789 -3.452 -34.413 1.00 71.00 110 LEU A N 1
ATOM 871 C CA . LEU A 1 110 ? 39.173 -2.955 -33.179 1.00 71.00 110 LEU A CA 1
ATOM 872 C C . LEU A 1 110 ? 40.173 -2.858 -32.012 1.00 71.00 110 LEU A C 1
ATOM 874 O O . LEU A 1 110 ? 40.069 -1.955 -31.183 1.00 71.00 110 LEU A O 1
ATOM 878 N N . TYR A 1 111 ? 41.141 -3.774 -31.955 1.00 75.88 111 TYR A N 1
ATOM 879 C CA . TYR A 1 111 ? 42.221 -3.778 -30.965 1.00 75.88 111 TYR A CA 1
ATOM 880 C C . TYR A 1 111 ? 43.470 -2.991 -31.409 1.00 75.88 111 TYR A C 1
ATOM 882 O O . TYR A 1 111 ? 44.421 -2.900 -30.633 1.00 75.88 111 TYR A O 1
ATOM 890 N N . GLY A 1 112 ? 43.482 -2.414 -32.619 1.00 70.81 112 GLY A N 1
ATOM 891 C CA . GLY A 1 112 ? 44.620 -1.656 -33.158 1.00 70.81 112 GLY A CA 1
ATOM 892 C C . GLY A 1 112 ? 45.855 -2.511 -33.474 1.00 70.81 112 GLY A C 1
ATOM 893 O O . GLY A 1 112 ? 46.981 -2.024 -33.417 1.00 70.81 112 GLY A O 1
ATOM 894 N N . LEU A 1 113 ? 45.660 -3.798 -33.767 1.00 74.38 113 LEU A N 1
ATOM 895 C CA . LEU A 1 113 ? 46.709 -4.777 -34.082 1.00 74.38 113 LEU A CA 1
ATOM 896 C C . LEU A 1 113 ? 47.055 -4.827 -35.582 1.00 74.38 113 LEU A C 1
ATOM 898 O O . LEU A 1 113 ? 47.903 -5.619 -36.001 1.00 74.38 113 LEU A O 1
ATOM 902 N N . THR A 1 114 ? 46.421 -3.980 -36.395 1.00 62.25 114 THR A N 1
ATOM 903 C CA . THR A 1 114 ? 46.647 -3.808 -37.835 1.00 62.25 114 THR A CA 1
ATOM 904 C C . THR A 1 114 ? 48.049 -3.248 -38.102 1.00 62.25 114 THR A C 1
ATOM 906 O O . THR A 1 114 ? 48.259 -2.053 -38.269 1.00 62.25 114 THR A O 1
ATOM 909 N N . GLY A 1 115 ? 49.050 -4.130 -38.112 1.00 59.84 115 GLY A N 1
ATOM 910 C CA . GLY A 1 115 ? 50.456 -3.772 -38.337 1.00 59.84 115 GLY A CA 1
ATOM 911 C C . GLY A 1 115 ? 51.451 -4.467 -37.410 1.00 59.84 115 GLY A C 1
ATOM 912 O O . GLY A 1 115 ? 52.653 -4.242 -37.540 1.00 59.84 115 GLY A O 1
ATOM 913 N N . TYR A 1 116 ? 50.992 -5.324 -36.492 1.00 57.72 116 TYR A N 1
ATOM 914 C CA . TYR A 1 116 ? 51.885 -6.120 -35.655 1.00 57.72 116 TYR A CA 1
ATOM 915 C C . TYR A 1 116 ? 52.457 -7.306 -36.449 1.00 57.72 116 TYR A C 1
ATOM 917 O O . TYR A 1 116 ? 51.921 -8.413 -36.426 1.00 57.72 116 TYR A O 1
ATOM 925 N N . SER A 1 117 ? 53.554 -7.088 -37.174 1.00 59.09 117 SER A N 1
ATOM 926 C CA . SER A 1 117 ? 54.412 -8.190 -37.611 1.00 59.09 117 SER A CA 1
ATOM 927 C C . SER A 1 117 ? 55.230 -8.659 -36.411 1.00 59.09 117 SER A C 1
ATOM 929 O O . SER A 1 117 ? 55.956 -7.864 -35.813 1.00 59.09 117 SER A O 1
ATOM 931 N N . VAL A 1 118 ? 55.127 -9.939 -36.048 1.00 64.06 118 VAL A N 1
ATOM 932 C CA . VAL A 1 118 ? 56.053 -10.553 -35.088 1.00 64.06 118 VAL A CA 1
ATOM 933 C C . VAL A 1 118 ? 57.469 -10.308 -35.613 1.00 64.06 118 VAL A C 1
ATOM 935 O O . VAL A 1 118 ? 57.800 -10.765 -36.703 1.00 64.06 118 VAL A O 1
ATOM 938 N N . ASN A 1 119 ? 58.282 -9.538 -34.883 1.00 59.62 119 ASN A N 1
ATOM 939 C CA . ASN A 1 119 ? 59.676 -9.295 -35.253 1.00 59.62 119 ASN A CA 1
ATOM 940 C C . ASN A 1 119 ? 60.444 -10.622 -35.176 1.00 59.62 119 ASN A C 1
ATOM 942 O O . ASN A 1 119 ? 60.933 -11.005 -34.112 1.00 59.62 119 ASN A O 1
ATOM 946 N N . GLU A 1 120 ? 60.552 -11.322 -36.307 1.00 58.84 120 GLU A N 1
ATOM 947 C CA . GLU A 1 120 ? 61.338 -12.555 -36.445 1.00 58.84 120 GLU A CA 1
ATOM 948 C C . GLU A 1 120 ? 62.827 -12.338 -36.115 1.00 58.84 120 GLU A C 1
ATOM 950 O O . GLU A 1 120 ? 63.518 -13.288 -35.755 1.00 58.84 120 GLU A O 1
ATOM 955 N N . GLU A 1 121 ? 63.318 -11.091 -36.130 1.00 58.22 121 GLU A N 1
ATOM 956 C CA . GLU A 1 121 ? 64.697 -10.760 -35.749 1.00 58.22 121 GLU A CA 1
ATOM 957 C C . GLU A 1 121 ? 65.057 -11.193 -34.319 1.00 58.22 121 GLU A C 1
ATOM 959 O O . GLU A 1 121 ? 66.191 -11.595 -34.086 1.00 58.22 121 GLU A O 1
ATOM 964 N N . LEU A 1 122 ? 64.116 -11.199 -33.365 1.00 56.72 122 LEU A N 1
ATOM 965 C CA . LEU A 1 122 ? 64.400 -11.621 -31.984 1.00 56.72 122 LEU A CA 1
ATOM 966 C C . LEU A 1 122 ? 64.569 -13.142 -31.829 1.00 56.72 122 LEU A C 1
ATOM 968 O O . LEU A 1 122 ? 65.261 -13.584 -30.913 1.00 56.72 122 LEU A O 1
ATOM 972 N N . PHE A 1 123 ? 63.974 -13.943 -32.716 1.00 58.50 123 PHE A N 1
ATOM 973 C CA . PHE A 1 123 ? 64.057 -15.405 -32.651 1.00 58.50 123 PHE A CA 1
ATOM 974 C C . PHE A 1 123 ? 65.330 -15.957 -33.302 1.00 58.50 123 PHE A C 1
ATOM 976 O O . PHE A 1 123 ? 65.803 -17.018 -32.901 1.00 58.50 123 PHE A O 1
ATOM 983 N N . THR A 1 124 ? 65.937 -15.220 -34.234 1.00 58.66 124 THR A N 1
ATOM 984 C CA . THR A 1 124 ? 67.183 -15.628 -34.908 1.00 58.66 124 THR A CA 1
ATOM 985 C C . THR A 1 124 ? 68.423 -15.479 -34.017 1.00 58.66 124 THR A C 1
ATOM 987 O O . THR A 1 124 ? 69.404 -16.181 -34.223 1.00 58.66 124 THR A O 1
ATOM 990 N N . TYR A 1 125 ? 68.394 -14.612 -32.997 1.00 55.12 125 TYR A N 1
ATOM 991 C CA . TYR A 1 125 ? 69.506 -14.455 -32.040 1.00 55.12 125 TYR A CA 1
ATOM 992 C C . TYR A 1 125 ? 69.485 -15.455 -30.875 1.00 55.12 125 TYR A C 1
ATOM 994 O O . TYR A 1 125 ? 70.434 -15.500 -30.093 1.00 55.12 125 TYR A O 1
ATOM 1002 N N . LEU A 1 126 ? 68.406 -16.228 -30.733 1.00 62.09 126 LEU A N 1
ATOM 1003 C CA . LEU A 1 126 ? 68.211 -17.182 -29.637 1.00 62.09 126 LEU A CA 1
ATOM 1004 C C . LEU A 1 126 ? 68.370 -18.650 -30.070 1.00 62.09 126 LEU A C 1
ATOM 1006 O O . LEU A 1 126 ? 68.078 -19.536 -29.266 1.00 62.09 126 LEU A O 1
ATOM 1010 N N . ASN A 1 127 ? 68.842 -18.909 -31.297 1.00 48.47 127 ASN A N 1
ATOM 1011 C CA . ASN A 1 127 ? 69.138 -20.252 -31.806 1.00 48.47 127 ASN A CA 1
ATOM 1012 C C . ASN A 1 127 ? 70.572 -20.356 -32.336 1.00 48.47 127 ASN A C 1
ATOM 1014 O O . ASN A 1 127 ? 70.930 -19.536 -33.210 1.00 48.47 127 ASN A O 1
#

Foldseek 3Di:
DDDLLNLLVVVVVDDDDPVNVVVNVVVCVVDPVSVVVSVVVVVVVVVCVPVDDDDPPCPVVVVVVVVVVVVPPVVVVVVVVVVVVVVVVVVVVLQVVLCVPVVDSDVCSVVVVSDDDPPCVVVVVVD

Sequence (127 aa):
MDSIKELLFRSYDGEISASENDLLEKALQSDVVLQQEKNHLDEMRKQLSNYQTDFSTDFSNRVISKIDRFTKQDDFVMLFKAIALSGVAAILLILLTIYFTDGSLGLDALYGLTGYSVNEELFTYLN